Protein AF-A0A5Y5H761-F1 (afdb_monomer)

Organism: Salmonella enterica (NCBI:txid28901)

Sequence (105 aa):
VARAICHGQKGEIRKRYTDGQEDQLGALGLVTNAVVLWNTIYMQAALDHLRAQGETLNDEDIARLSPLCHGHINMLGHYSFTLAELVTKGHLRPLKEASEAENVA

InterPro domains:
  IPR002513 Tn3 transposase DDE domain [PF01526] (1-79)

Solvent-accessible surface area (backbone atoms only — not comparable to full-atom values): 6802 Å² total; per-residue (Å²): 90,62,56,62,70,35,70,57,74,90,44,54,86,87,64,99,46,67,69,70,44,51,54,52,51,52,52,48,50,51,54,44,51,51,50,34,51,51,40,45,56,52,50,50,52,50,52,53,50,41,49,74,72,69,52,89,79,57,69,72,60,62,71,67,63,66,48,66,75,52,88,91,54,84,82,76,82,88,85,82,87,77,80,51,71,56,49,76,74,71,43,78,79,80,79,83,61,76,82,69,66,75,79,77,126

Radius of gyration: 17.59 Å; Cα contacts (8 Å, |Δi|>4): 48; chains: 1; bounding box: 38×34×51 Å

Mean predicted aligned error: 10.4 Å

pLDDT: mean 74.99, std 14.36, range [35.59, 91.31]

Structure (mmCIF, N/CA/C/O backbone):
data_AF-A0A5Y5H761-F1
#
_entry.id   AF-A0A5Y5H761-F1
#
loop_
_atom_site.group_PDB
_atom_site.id
_atom_site.type_symbol
_atom_site.label_atom_id
_atom_site.label_alt_id
_atom_site.label_comp_id
_atom_site.label_asym_id
_atom_site.label_entity_id
_atom_site.label_seq_id
_atom_site.pdbx_PDB_ins_code
_atom_site.Cartn_x
_atom_site.Cartn_y
_atom_site.Cartn_z
_atom_site.occupancy
_ato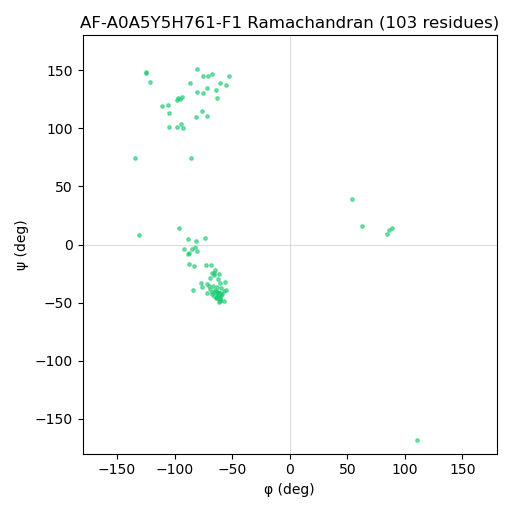m_site.B_iso_or_equiv
_atom_site.auth_seq_id
_atom_site.auth_comp_id
_atom_site.auth_asym_id
_atom_site.auth_atom_id
_atom_site.pdbx_PDB_model_num
ATOM 1 N N . VAL A 1 1 ? 0.807 7.805 -9.696 1.00 60.16 1 VAL A N 1
ATOM 2 C CA . VAL A 1 1 ? 1.477 6.522 -9.364 1.00 60.16 1 VAL A CA 1
ATOM 3 C C . VAL A 1 1 ? 2.381 6.026 -10.480 1.0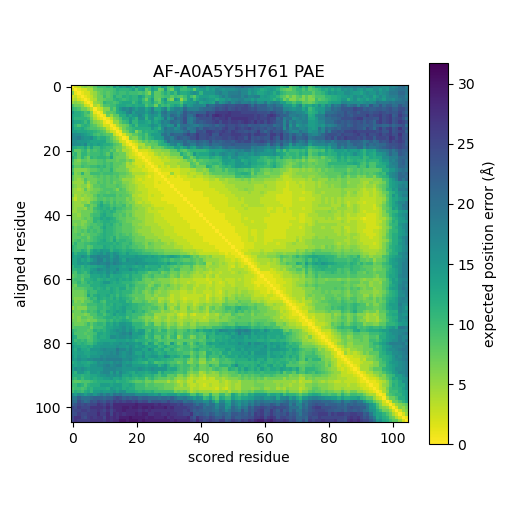0 60.16 1 VAL A C 1
ATOM 5 O O . VAL A 1 1 ? 3.582 6.156 -10.321 1.00 60.16 1 VAL A O 1
ATOM 8 N N . ALA A 1 2 ? 1.864 5.545 -11.619 1.00 57.16 2 ALA A N 1
ATOM 9 C CA . ALA A 1 2 ? 2.701 4.949 -12.674 1.00 57.16 2 ALA A CA 1
ATOM 10 C C . ALA A 1 2 ? 3.831 5.877 -13.171 1.00 57.16 2 ALA A C 1
ATOM 12 O O . ALA A 1 2 ? 4.967 5.448 -13.320 1.00 57.16 2 ALA A O 1
ATOM 13 N N . ARG A 1 3 ? 3.564 7.183 -13.312 1.00 59.25 3 ARG A N 1
ATOM 14 C CA . ARG A 1 3 ? 4.584 8.196 -13.648 1.00 59.25 3 ARG A CA 1
ATOM 15 C C . ARG A 1 3 ? 5.609 8.458 -12.534 1.00 59.25 3 ARG A C 1
ATOM 17 O O . ARG A 1 3 ? 6.731 8.843 -12.820 1.00 59.25 3 ARG A O 1
ATOM 24 N N . ALA A 1 4 ? 5.224 8.275 -11.272 1.00 60.06 4 ALA A N 1
ATOM 25 C CA . ALA A 1 4 ? 6.146 8.381 -10.139 1.00 60.06 4 ALA A CA 1
ATOM 26 C C . ALA A 1 4 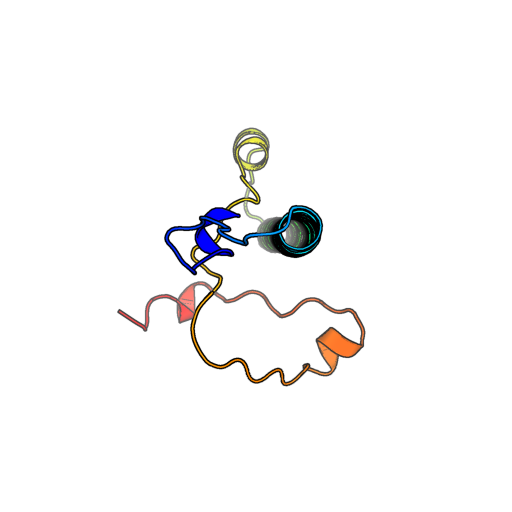? 7.035 7.131 -10.023 1.00 60.06 4 ALA A C 1
ATOM 28 O O . ALA A 1 4 ? 8.197 7.250 -9.655 1.00 60.06 4 ALA A O 1
ATOM 29 N N . ILE A 1 5 ? 6.501 5.960 -10.387 1.00 58.72 5 ILE A N 1
ATOM 30 C CA . ILE A 1 5 ? 7.237 4.690 -10.470 1.00 58.72 5 ILE A CA 1
ATOM 31 C C . ILE A 1 5 ? 8.192 4.703 -11.679 1.00 58.72 5 ILE A C 1
ATOM 33 O O . ILE A 1 5 ? 9.344 4.294 -11.576 1.00 58.72 5 ILE A O 1
ATOM 37 N N . CYS A 1 6 ? 7.752 5.229 -12.824 1.00 58.31 6 CYS A N 1
ATOM 38 C CA . CYS A 1 6 ? 8.574 5.411 -14.019 1.00 58.31 6 CYS A CA 1
ATOM 39 C C . CYS A 1 6 ? 9.338 6.748 -13.954 1.00 58.31 6 CYS A C 1
ATOM 41 O O . CYS A 1 6 ? 8.981 7.725 -14.607 1.00 58.31 6 CYS A O 1
ATOM 43 N N . HIS A 1 7 ? 10.383 6.818 -13.125 1.00 53.97 7 HIS A N 1
ATOM 44 C CA . HIS 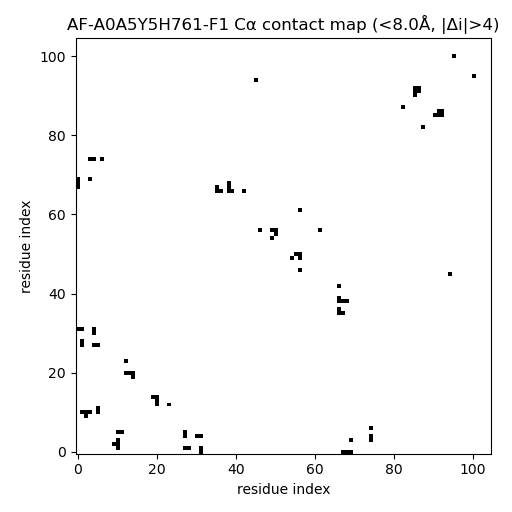A 1 7 ? 11.105 8.072 -12.860 1.00 53.97 7 HIS A CA 1
ATOM 45 C C . HIS A 1 7 ? 12.174 8.444 -13.920 1.00 53.97 7 HIS A C 1
ATOM 47 O O . HIS A 1 7 ? 12.790 9.506 -13.852 1.00 53.97 7 HIS A O 1
ATOM 53 N N . GLY A 1 8 ? 12.392 7.617 -14.948 1.00 50.44 8 GLY A N 1
ATOM 54 C CA . GLY A 1 8 ? 13.270 7.941 -16.082 1.00 50.44 8 GLY A CA 1
ATOM 55 C C . GLY A 1 8 ? 12.531 8.707 -17.187 1.00 50.44 8 GLY A C 1
ATOM 56 O O . GLY A 1 8 ? 11.390 8.386 -17.498 1.00 50.44 8 GLY A O 1
ATOM 57 N N . GLN A 1 9 ? 13.162 9.723 -17.793 1.00 49.59 9 GLN A N 1
ATOM 58 C CA . GLN A 1 9 ? 12.621 10.479 -18.946 1.00 49.59 9 GLN A CA 1
ATOM 59 C C . GLN A 1 9 ? 11.214 11.090 -18.737 1.00 49.59 9 GLN A C 1
ATOM 61 O O . GLN A 1 9 ? 10.400 11.102 -19.653 1.00 49.59 9 GLN A O 1
ATOM 66 N N . LYS A 1 10 ? 10.897 11.624 -17.547 1.00 54.44 10 LYS A N 1
ATOM 67 C CA . LYS A 1 10 ? 9.560 12.182 -17.211 1.00 54.44 10 LYS A CA 1
ATOM 68 C C . LYS A 1 10 ? 8.405 11.157 -17.240 1.00 54.44 10 LYS A C 1
ATOM 70 O O . LYS A 1 10 ? 7.240 11.577 -17.234 1.00 54.44 10 LYS A O 1
ATOM 75 N N . GLY A 1 11 ? 8.713 9.858 -17.225 1.00 55.78 11 GLY A N 1
ATOM 76 C CA . GLY A 1 11 ? 7.747 8.769 -17.398 1.00 55.78 11 GLY A CA 1
ATOM 77 C C . GLY A 1 11 ? 7.523 8.366 -18.854 1.00 55.78 11 GLY A C 1
ATOM 78 O O . GLY A 1 11 ? 6.543 7.687 -19.146 1.00 55.78 11 GLY A O 1
ATOM 79 N N . GLU A 1 12 ? 8.392 8.801 -19.771 1.00 55.38 12 GLU A N 1
ATOM 80 C CA . GLU A 1 12 ? 8.337 8.421 -21.180 1.00 55.38 12 GLU A CA 1
ATOM 81 C C . GLU A 1 12 ? 9.237 7.209 -21.446 1.00 55.38 12 GLU A C 1
ATOM 83 O O . GLU A 1 12 ? 10.428 7.210 -21.143 1.00 55.38 12 GLU A O 1
ATOM 88 N N . ILE A 1 13 ? 8.671 6.172 -22.061 1.00 57.81 13 ILE A N 1
ATOM 89 C CA . ILE A 1 13 ? 9.420 5.014 -22.547 1.00 57.81 13 ILE A CA 1
ATOM 90 C C . ILE A 1 13 ? 9.779 5.276 -24.017 1.00 57.81 13 ILE A C 1
ATOM 92 O O . ILE A 1 13 ? 8.947 5.112 -24.906 1.00 57.81 13 ILE A O 1
ATOM 96 N N . ARG A 1 14 ? 11.017 5.708 -24.301 1.00 55.34 14 ARG A N 1
ATOM 97 C CA . ARG A 1 14 ? 11.542 5.798 -25.679 1.00 55.34 14 ARG A CA 1
ATOM 98 C C . ARG A 1 14 ? 12.537 4.672 -25.964 1.00 55.34 14 ARG A C 1
ATOM 100 O O . ARG A 1 14 ? 13.714 4.761 -25.619 1.00 55.34 14 ARG A O 1
ATOM 107 N N . LYS A 1 15 ? 12.080 3.633 -26.668 1.00 58.94 15 LYS A N 1
ATOM 108 C CA . LYS A 1 15 ? 12.918 2.574 -27.269 1.00 58.94 15 LYS A CA 1
ATOM 109 C C . LYS A 1 15 ? 12.621 2.469 -28.769 1.00 58.94 15 LYS A C 1
ATOM 111 O O . LYS A 1 15 ? 11.497 2.719 -29.183 1.00 58.94 15 LYS A O 1
ATOM 116 N N . ARG A 1 16 ? 13.617 2.095 -29.586 1.00 54.78 16 ARG A N 1
ATOM 117 C CA . ARG A 1 16 ? 13.467 1.952 -31.054 1.00 54.78 16 ARG A CA 1
ATOM 118 C C . ARG A 1 16 ? 12.574 0.779 -31.496 1.00 54.78 16 ARG A C 1
ATOM 120 O O . ARG A 1 16 ? 12.160 0.785 -32.646 1.00 54.78 16 ARG A O 1
ATOM 127 N N . TYR A 1 17 ? 12.314 -0.198 -30.625 1.00 55.78 17 TYR A N 1
ATOM 128 C CA . TYR A 1 17 ? 11.564 -1.426 -30.927 1.00 55.78 17 TYR A CA 1
ATOM 129 C C . TYR A 1 17 ? 10.341 -1.561 -30.016 1.00 55.78 17 TYR A C 1
ATOM 131 O O . TYR A 1 17 ? 10.450 -1.266 -28.825 1.00 55.78 17 TYR A O 1
ATOM 139 N N . THR A 1 18 ? 9.222 -2.020 -30.583 1.00 60.75 18 THR A N 1
ATOM 140 C CA . THR A 1 18 ? 7.911 -2.169 -29.928 1.00 60.75 18 THR A CA 1
ATOM 141 C C . THR A 1 18 ? 7.944 -3.184 -28.785 1.00 60.75 18 THR A C 1
ATOM 143 O O . THR A 1 18 ? 7.543 -2.839 -27.680 1.00 60.75 18 THR A O 1
ATOM 146 N N . ASP A 1 19 ? 8.556 -4.353 -28.990 1.00 61.19 19 ASP A N 1
ATOM 147 C CA . ASP A 1 19 ? 8.651 -5.423 -27.980 1.00 61.19 19 ASP A CA 1
ATOM 148 C C . ASP A 1 19 ? 9.325 -4.934 -26.684 1.00 61.19 19 ASP A C 1
ATOM 150 O O . ASP A 1 19 ? 8.870 -5.188 -25.573 1.00 61.19 19 ASP A O 1
ATOM 154 N N . GLY A 1 20 ? 10.373 -4.113 -26.814 1.00 61.72 20 GLY A N 1
ATOM 155 C CA . GLY A 1 20 ? 11.057 -3.521 -25.662 1.00 61.72 20 GLY A CA 1
ATOM 156 C C . GLY A 1 20 ? 10.263 -2.419 -24.948 1.00 61.72 20 GLY A C 1
ATOM 157 O O . GLY A 1 20 ? 10.615 -2.065 -23.823 1.00 61.72 20 GLY A O 1
ATOM 158 N N . GLN A 1 21 ? 9.236 -1.846 -25.586 1.00 63.31 21 GLN A N 1
ATOM 159 C CA . GLN A 1 21 ? 8.285 -0.934 -24.939 1.00 63.31 21 GLN A CA 1
ATOM 160 C C . GLN A 1 21 ? 7.174 -1.718 -24.232 1.00 63.31 21 GLN A C 1
ATOM 162 O O . GLN A 1 21 ? 6.800 -1.352 -23.120 1.00 63.31 21 GLN A O 1
ATOM 167 N N . GLU A 1 22 ? 6.691 -2.804 -24.838 1.00 72.69 22 GLU A N 1
ATOM 168 C CA . GLU A 1 22 ? 5.670 -3.686 -24.262 1.00 72.69 22 GLU A CA 1
ATOM 169 C C . GLU A 1 22 ? 6.153 -4.346 -22.969 1.00 72.69 22 GLU A C 1
ATOM 171 O O . GLU A 1 22 ? 5.458 -4.268 -21.956 1.00 72.69 22 GLU A O 1
ATOM 176 N N . ASP A 1 23 ? 7.380 -4.872 -22.945 1.00 71.56 23 ASP A N 1
ATOM 177 C CA . ASP A 1 23 ? 7.975 -5.448 -21.733 1.00 71.56 23 ASP A CA 1
ATOM 178 C C . ASP A 1 23 ? 8.091 -4.418 -20.598 1.00 71.56 23 ASP A C 1
ATOM 180 O O . ASP A 1 23 ? 7.796 -4.707 -19.434 1.00 71.56 23 ASP A O 1
ATOM 184 N N . GLN A 1 24 ? 8.491 -3.181 -20.919 1.00 70.12 24 GLN A N 1
ATOM 185 C CA . GLN A 1 24 ? 8.605 -2.109 -19.925 1.00 70.12 24 GLN A CA 1
ATOM 186 C C . GLN A 1 24 ? 7.239 -1.647 -19.411 1.00 70.12 24 GLN A C 1
ATOM 188 O O . GLN A 1 24 ? 7.099 -1.380 -18.216 1.00 70.12 24 GLN A O 1
ATOM 193 N N . LEU A 1 25 ? 6.230 -1.575 -20.279 1.00 75.62 25 LEU A N 1
ATOM 194 C CA . LEU A 1 25 ? 4.855 -1.258 -19.893 1.00 75.62 25 LEU A CA 1
ATOM 195 C C . LEU A 1 25 ? 4.238 -2.377 -19.047 1.00 75.62 25 LEU A C 1
ATOM 197 O O . LEU A 1 25 ? 3.594 -2.086 -18.039 1.00 75.62 25 LEU A O 1
ATOM 201 N N . GLY A 1 26 ? 4.484 -3.639 -19.402 1.00 77.06 26 GLY A N 1
ATOM 202 C CA . GLY A 1 26 ? 4.050 -4.807 -18.640 1.00 77.06 26 GLY A CA 1
ATOM 203 C C . GLY A 1 26 ? 4.660 -4.832 -17.239 1.00 77.06 26 GLY A C 1
ATOM 204 O O . GLY A 1 26 ? 3.936 -4.927 -16.245 1.00 77.06 26 GLY A O 1
ATOM 205 N N . ALA A 1 27 ? 5.978 -4.647 -17.137 1.00 79.62 27 ALA A N 1
ATOM 206 C CA . ALA A 1 27 ? 6.667 -4.556 -15.853 1.00 79.62 27 ALA A CA 1
ATOM 207 C C . ALA A 1 27 ? 6.178 -3.360 -15.015 1.00 79.62 27 ALA A C 1
ATOM 209 O O . ALA A 1 27 ? 5.926 -3.501 -13.818 1.00 79.62 27 ALA A O 1
ATOM 210 N N . LEU A 1 28 ? 5.980 -2.189 -15.634 1.00 81.19 28 LEU A N 1
ATOM 211 C CA . LEU A 1 28 ? 5.454 -1.005 -14.950 1.00 81.19 28 LEU A CA 1
ATOM 212 C C . LEU A 1 28 ? 4.028 -1.229 -14.428 1.00 81.19 28 LEU A C 1
ATOM 214 O O . LEU A 1 28 ? 3.710 -0.812 -13.311 1.00 81.19 28 LEU A O 1
ATOM 218 N N . GLY A 1 29 ? 3.179 -1.895 -15.212 1.00 81.81 29 GLY A N 1
ATOM 219 C CA . GLY A 1 29 ? 1.833 -2.289 -14.805 1.00 81.81 29 GLY A CA 1
ATOM 220 C C . GLY A 1 29 ? 1.857 -3.230 -13.603 1.00 81.81 29 GLY A C 1
ATOM 221 O O . GLY A 1 29 ? 1.151 -2.991 -12.625 1.00 81.81 29 GLY A O 1
ATOM 222 N N . LEU A 1 30 ? 2.732 -4.237 -13.623 1.00 85.75 30 LEU A N 1
ATOM 223 C CA . LEU A 1 30 ? 2.900 -5.177 -12.516 1.00 85.75 30 LEU A CA 1
ATOM 224 C C . LEU A 1 30 ? 3.336 -4.475 -11.224 1.00 85.75 30 LEU A C 1
ATOM 226 O O . LEU A 1 30 ? 2.717 -4.674 -10.180 1.00 85.75 30 LEU A O 1
ATOM 230 N N . VAL A 1 31 ? 4.346 -3.604 -11.291 1.00 84.25 31 VAL A N 1
ATOM 231 C CA . VAL A 1 31 ? 4.812 -2.843 -10.119 1.00 84.25 31 VAL A CA 1
ATOM 232 C C . VAL A 1 31 ? 3.729 -1.886 -9.617 1.00 84.25 31 VAL A C 1
ATOM 234 O O . VAL A 1 31 ? 3.506 -1.785 -8.413 1.00 84.25 31 VAL A O 1
ATOM 237 N N . THR A 1 32 ? 3.011 -1.216 -10.521 1.00 84.81 32 THR A N 1
ATOM 238 C CA . THR A 1 32 ? 1.900 -0.327 -10.147 1.00 84.81 32 THR A CA 1
ATOM 239 C C . THR A 1 32 ? 0.804 -1.097 -9.415 1.00 84.81 32 THR A C 1
ATOM 241 O O . THR A 1 32 ? 0.357 -0.660 -8.356 1.00 84.81 32 THR A O 1
ATOM 244 N N . ASN A 1 33 ? 0.412 -2.262 -9.929 1.00 86.94 33 ASN A N 1
ATOM 245 C CA . ASN A 1 33 ? -0.596 -3.112 -9.300 1.00 86.94 33 ASN A CA 1
ATOM 246 C C . ASN A 1 33 ? -0.126 -3.644 -7.941 1.00 86.9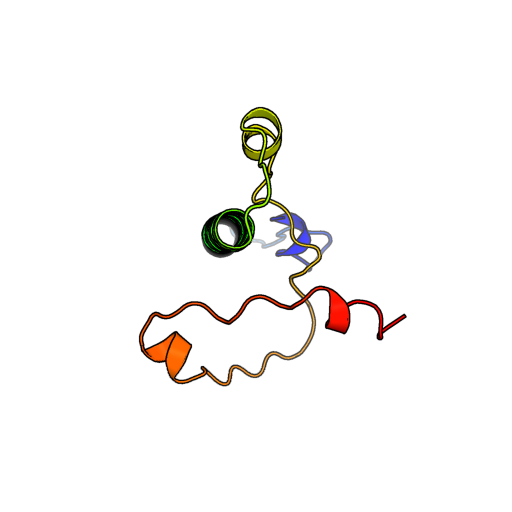4 33 ASN A C 1
ATOM 248 O O . ASN A 1 33 ? -0.907 -3.656 -6.994 1.00 86.94 33 ASN A O 1
ATOM 252 N N . ALA A 1 34 ? 1.150 -4.020 -7.816 1.00 87.56 34 ALA A N 1
ATOM 253 C CA . ALA A 1 34 ? 1.727 -4.446 -6.544 1.00 87.56 34 ALA A CA 1
ATOM 254 C C . ALA A 1 34 ? 1.687 -3.324 -5.490 1.00 87.56 34 ALA A C 1
ATOM 256 O O . ALA A 1 34 ? 1.316 -3.574 -4.345 1.00 87.56 34 ALA A O 1
ATOM 257 N N . VAL A 1 35 ? 1.992 -2.079 -5.878 1.00 87.06 35 VAL A N 1
ATOM 258 C CA . VAL A 1 35 ? 1.874 -0.908 -4.991 1.00 87.06 35 VAL A CA 1
ATOM 259 C C . VAL A 1 35 ? 0.423 -0.664 -4.575 1.00 87.06 35 VAL A C 1
ATOM 261 O O . VAL A 1 35 ? 0.154 -0.440 -3.400 1.00 87.06 35 VAL A O 1
ATOM 264 N N . VAL A 1 36 ? -0.526 -0.734 -5.511 1.00 88.38 36 VAL A N 1
ATOM 265 C CA . VAL A 1 36 ? -1.957 -0.555 -5.207 1.00 88.38 36 VAL A CA 1
ATOM 266 C C . VAL A 1 36 ? -2.457 -1.631 -4.244 1.00 88.38 36 VAL A C 1
ATOM 268 O O . VAL A 1 36 ? -3.160 -1.318 -3.281 1.00 88.38 36 VAL A O 1
ATOM 271 N N . LEU A 1 37 ? -2.064 -2.886 -4.465 1.00 89.56 37 LEU A N 1
ATOM 272 C CA . LEU A 1 37 ? -2.393 -3.993 -3.574 1.00 89.56 37 LEU A CA 1
ATOM 273 C C . LEU A 1 37 ? -1.825 -3.751 -2.172 1.00 89.56 37 LEU A C 1
ATOM 275 O O . LEU A 1 37 ? -2.556 -3.848 -1.189 1.00 89.56 37 LEU A O 1
ATOM 279 N N . TRP A 1 38 ? -0.545 -3.380 -2.089 1.00 88.38 38 TRP A N 1
ATOM 280 C CA . TRP A 1 38 ? 0.117 -3.065 -0.826 1.00 88.38 38 TRP A CA 1
ATOM 281 C C . TRP A 1 38 ? -0.610 -1.949 -0.074 1.00 88.38 38 TRP A C 1
ATOM 283 O O . TRP A 1 38 ? -0.955 -2.109 1.094 1.00 88.38 38 TRP A O 1
ATOM 293 N N . ASN A 1 39 ? -0.925 -0.851 -0.760 1.00 89.62 39 ASN A N 1
ATOM 294 C CA . ASN A 1 39 ? -1.653 0.269 -0.177 1.00 89.62 39 ASN A CA 1
ATOM 295 C C . ASN A 1 39 ? -3.020 -0.157 0.360 1.00 89.62 39 ASN A C 1
ATOM 297 O O . ASN A 1 39 ? -3.380 0.222 1.468 1.00 89.62 39 ASN A O 1
ATOM 301 N N . THR A 1 40 ? -3.753 -0.983 -0.385 1.00 90.69 40 THR A N 1
ATOM 302 C CA . THR A 1 40 ? -5.088 -1.445 0.018 1.00 90.69 40 THR A CA 1
ATOM 303 C C . THR A 1 40 ? -5.025 -2.322 1.273 1.00 90.69 40 THR A C 1
ATOM 305 O O . THR A 1 40 ? -5.796 -2.112 2.207 1.00 90.69 40 THR A O 1
ATOM 308 N N . ILE A 1 41 ? -4.068 -3.254 1.343 1.00 91.31 41 ILE A N 1
ATOM 309 C CA . ILE A 1 41 ? -3.869 -4.129 2.511 1.00 91.31 41 ILE A CA 1
ATOM 310 C C . ILE A 1 41 ? -3.520 -3.306 3.758 1.00 91.31 41 ILE A C 1
ATOM 312 O O . ILE A 1 41 ? -4.089 -3.522 4.827 1.00 91.31 41 ILE A O 1
ATOM 316 N N . TYR A 1 42 ? -2.608 -2.341 3.626 1.00 90.31 42 TYR A N 1
ATOM 317 C CA . TYR A 1 42 ? -2.196 -1.507 4.754 1.00 90.31 42 TYR A CA 1
ATOM 318 C C . TYR A 1 42 ? -3.266 -0.508 5.190 1.00 90.31 42 TYR A C 1
ATOM 320 O O . TYR A 1 42 ? -3.390 -0.249 6.384 1.00 90.31 42 TYR A O 1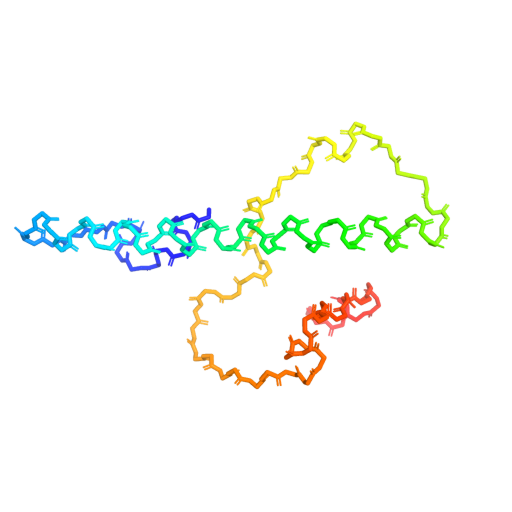
ATOM 328 N N . MET A 1 43 ? -4.065 0.019 4.259 1.00 90.69 43 MET A N 1
ATOM 329 C CA . MET A 1 43 ? -5.229 0.841 4.597 1.00 90.69 43 MET A CA 1
ATOM 330 C C . MET A 1 43 ? -6.250 0.038 5.399 1.00 90.69 43 MET A C 1
ATOM 332 O O . MET A 1 43 ? -6.712 0.521 6.427 1.00 90.69 43 MET A O 1
ATOM 336 N N . GLN A 1 44 ? -6.542 -1.202 4.996 1.00 90.50 44 GLN A N 1
ATOM 337 C CA . GLN A 1 44 ? -7.428 -2.079 5.762 1.00 90.50 44 GLN A CA 1
ATOM 338 C C . GLN A 1 44 ? -6.874 -2.347 7.169 1.00 90.50 44 GLN A C 1
ATOM 340 O O . GLN A 1 44 ? -7.592 -2.173 8.150 1.00 90.50 44 GLN A O 1
ATOM 345 N N . ALA A 1 45 ? -5.583 -2.674 7.282 1.00 90.88 45 ALA A N 1
ATOM 346 C CA . ALA A 1 45 ? -4.934 -2.884 8.576 1.00 90.88 45 ALA A CA 1
ATOM 347 C C . ALA A 1 45 ? -4.990 -1.635 9.478 1.00 90.88 45 ALA A C 1
ATOM 349 O O . ALA A 1 45 ? -5.182 -1.758 10.687 1.00 90.88 45 ALA A O 1
ATOM 350 N N . ALA A 1 46 ? -4.858 -0.435 8.904 1.00 89.44 46 ALA A N 1
ATOM 351 C CA . ALA A 1 46 ? -4.999 0.821 9.638 1.00 89.44 46 ALA A CA 1
ATOM 352 C C . ALA A 1 46 ? -6.443 1.061 10.111 1.00 89.44 46 ALA A C 1
ATOM 354 O O . ALA A 1 46 ? -6.645 1.442 11.261 1.00 89.44 46 ALA A O 1
ATOM 355 N N . LEU A 1 47 ? -7.445 0.788 9.268 1.00 90.81 47 LEU A N 1
ATOM 356 C CA . LEU A 1 47 ? -8.858 0.881 9.653 1.00 90.81 47 LEU A CA 1
ATOM 357 C C . LEU A 1 47 ? -9.197 -0.095 10.786 1.00 90.81 47 LEU A C 1
ATOM 359 O O . LEU A 1 47 ? -9.880 0.279 11.736 1.00 90.81 47 LEU A O 1
ATOM 363 N N . ASP A 1 48 ? -8.697 -1.328 10.716 1.00 91.12 48 ASP A N 1
ATOM 364 C CA . ASP A 1 48 ? -8.929 -2.336 11.752 1.00 91.12 48 ASP A CA 1
ATOM 365 C C . ASP A 1 48 ? -8.245 -1.961 13.075 1.00 91.12 48 ASP A C 1
ATOM 367 O O . ASP A 1 48 ? -8.822 -2.160 14.145 1.00 91.12 48 ASP A O 1
ATOM 371 N N . HIS A 1 49 ? -7.060 -1.345 13.014 1.00 89.50 49 HIS A N 1
ATOM 372 C CA . HIS A 1 49 ? -6.387 -0.799 14.192 1.00 89.50 49 HIS A CA 1
ATOM 373 C C . HIS A 1 49 ? -7.186 0.342 14.843 1.00 89.50 49 HIS A C 1
ATOM 375 O O . HIS A 1 49 ? -7.400 0.318 16.053 1.00 89.50 49 HIS A O 1
ATOM 381 N N . LEU A 1 50 ? -7.694 1.293 14.050 1.00 89.12 50 LEU A N 1
ATOM 382 C CA . LEU A 1 50 ? -8.525 2.400 14.546 1.00 89.12 50 LEU A CA 1
ATOM 383 C C . LEU A 1 50 ? -9.838 1.901 15.169 1.00 89.12 50 LEU A C 1
ATOM 385 O O . LEU A 1 50 ? -10.230 2.354 16.243 1.00 89.12 50 LEU A O 1
ATOM 389 N N . ARG A 1 51 ? -10.484 0.899 14.555 1.00 89.00 51 ARG A N 1
ATOM 390 C CA . ARG A 1 51 ? -11.672 0.243 15.132 1.00 89.00 51 ARG A CA 1
ATOM 391 C C . ARG A 1 51 ? -11.364 -0.423 16.470 1.00 89.00 51 ARG A C 1
ATOM 393 O O . ARG A 1 51 ? -12.165 -0.320 17.394 1.00 89.00 51 ARG A O 1
ATOM 400 N N . ALA A 1 52 ? -10.214 -1.086 16.589 1.00 89.12 52 ALA A N 1
ATOM 401 C CA . ALA A 1 52 ? -9.789 -1.716 17.838 1.00 89.12 52 ALA A CA 1
ATOM 402 C C . ALA A 1 52 ? -9.505 -0.695 18.957 1.00 89.12 52 ALA A C 1
ATOM 404 O O . ALA A 1 52 ? -9.654 -1.026 20.131 1.00 89.12 52 ALA A O 1
ATOM 405 N N . GLN A 1 53 ? -9.139 0.540 18.603 1.00 88.94 53 GLN A N 1
ATOM 406 C CA . GLN A 1 53 ? -8.959 1.656 19.540 1.00 88.94 53 GLN A CA 1
ATOM 407 C C . GLN A 1 53 ? -10.278 2.337 19.945 1.00 88.94 53 GLN A C 1
ATOM 409 O O . GLN A 1 53 ? -10.275 3.174 20.845 1.00 88.94 53 GLN A O 1
ATOM 414 N N . GLY A 1 54 ? -11.407 1.951 19.339 1.00 87.00 54 GLY A N 1
ATOM 415 C CA . GLY A 1 54 ? -12.728 2.510 19.631 1.00 87.00 54 GLY A CA 1
ATOM 416 C C . GLY A 1 54 ? -13.069 3.772 18.836 1.00 87.00 54 GLY A C 1
ATOM 417 O O . GLY A 1 54 ? -14.059 4.428 19.157 1.00 87.00 54 GLY A O 1
ATOM 418 N N . GLU A 1 55 ? -12.289 4.106 17.805 1.00 87.25 55 GLU A N 1
ATOM 419 C CA . GLU A 1 55 ? -12.543 5.276 16.965 1.00 87.25 55 GLU A CA 1
ATOM 420 C C . GLU A 1 55 ? -13.767 5.043 16.063 1.00 87.25 55 GLU A C 1
ATOM 422 O O . GLU A 1 55 ? -13.909 3.991 15.427 1.00 87.25 55 GLU A O 1
ATOM 427 N N . THR A 1 56 ? -14.661 6.030 15.974 1.00 84.75 56 THR A N 1
ATOM 428 C CA . THR A 1 56 ? -15.821 5.964 15.076 1.00 84.75 56 THR A CA 1
ATOM 429 C C . THR A 1 56 ? -15.414 6.348 13.659 1.00 84.75 56 THR A C 1
ATOM 431 O O . THR A 1 56 ? -15.136 7.512 13.380 1.00 84.75 56 THR A O 1
ATOM 434 N N . LEU A 1 57 ? -15.405 5.373 12.752 1.00 86.69 57 LEU A N 1
ATOM 435 C CA . LEU A 1 57 ? -15.088 5.582 11.340 1.00 86.69 57 LEU A CA 1
ATOM 436 C C . LEU A 1 57 ? -16.379 5.716 10.524 1.00 86.69 57 LEU A C 1
ATOM 438 O O . LEU A 1 57 ? -17.227 4.827 10.574 1.00 86.69 57 LEU A O 1
ATOM 442 N N . ASN A 1 58 ? -16.516 6.796 9.751 1.00 89.88 58 ASN A N 1
ATOM 443 C CA . ASN A 1 58 ? -17.643 6.971 8.835 1.00 89.88 58 ASN A CA 1
ATOM 444 C C . ASN A 1 58 ? -17.410 6.188 7.539 1.00 89.88 58 ASN A C 1
ATOM 446 O O . ASN A 1 58 ? -16.383 6.357 6.877 1.00 89.88 58 ASN A O 1
ATOM 450 N N . ASP A 1 59 ? -18.404 5.415 7.109 1.00 87.00 59 ASP A N 1
ATOM 451 C CA . ASP A 1 59 ? -18.317 4.639 5.866 1.00 87.00 59 ASP A CA 1
ATOM 452 C C . ASP A 1 5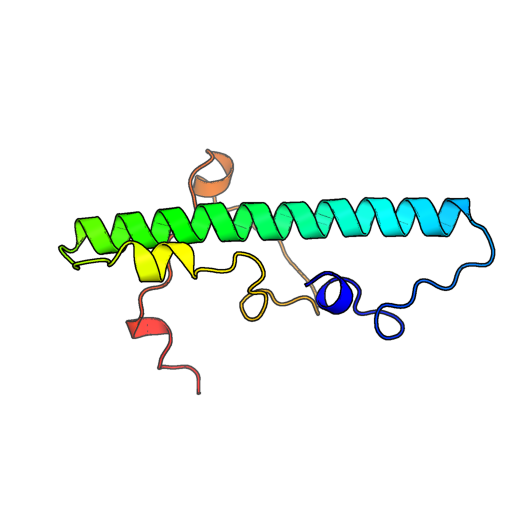9 ? -18.147 5.525 4.618 1.00 87.00 59 ASP A C 1
ATOM 454 O O . ASP A 1 59 ? -17.485 5.126 3.658 1.00 87.00 59 ASP A O 1
ATOM 458 N N . GLU A 1 60 ? -18.675 6.755 4.636 1.00 89.69 60 GLU A N 1
ATOM 459 C CA . GLU A 1 60 ? -18.457 7.725 3.555 1.00 89.69 60 GLU A CA 1
ATOM 460 C C . GLU A 1 60 ? -16.984 8.116 3.394 1.00 89.69 60 GLU A C 1
ATOM 462 O O . GLU A 1 60 ? -16.516 8.315 2.271 1.00 89.69 60 GLU A O 1
ATOM 467 N N . ASP A 1 61 ? -16.247 8.224 4.499 1.00 87.38 61 ASP A N 1
ATOM 468 C CA . ASP A 1 61 ? -14.837 8.611 4.474 1.00 87.38 61 ASP A CA 1
ATOM 469 C C . ASP A 1 61 ? -13.969 7.436 4.018 1.00 87.38 61 ASP A C 1
ATOM 471 O O . ASP A 1 61 ? -13.046 7.621 3.223 1.00 87.38 61 ASP A O 1
ATOM 475 N N . ILE A 1 62 ? -14.335 6.210 4.412 1.00 87.31 62 ILE A N 1
ATOM 476 C CA . ILE A 1 62 ? -13.712 4.975 3.914 1.00 87.31 62 ILE A CA 1
ATOM 477 C C . ILE A 1 62 ? -13.901 4.854 2.395 1.00 87.31 62 ILE A C 1
ATOM 479 O O . ILE A 1 62 ? -12.947 4.546 1.681 1.00 87.31 62 ILE A O 1
ATOM 483 N N . ALA A 1 63 ? -15.095 5.156 1.875 1.00 87.25 63 ALA A N 1
ATOM 484 C CA . ALA A 1 63 ? -15.384 5.105 0.440 1.00 87.25 63 ALA A CA 1
ATOM 485 C C . ALA A 1 63 ? -14.587 6.133 -0.388 1.00 87.25 63 ALA A C 1
ATOM 487 O O . ALA A 1 63 ? -14.404 5.948 -1.593 1.00 87.25 63 ALA A O 1
ATOM 488 N N . ARG A 1 64 ? -14.100 7.211 0.242 1.00 87.88 64 ARG A N 1
ATOM 489 C CA . ARG A 1 64 ? -13.268 8.246 -0.397 1.00 87.88 64 ARG A CA 1
ATOM 490 C C . ARG A 1 64 ? -11.771 7.914 -0.380 1.00 87.88 64 ARG A C 1
ATOM 492 O O . ARG A 1 64 ? -10.993 8.636 -1.009 1.00 87.88 64 ARG A O 1
ATOM 499 N N . LEU A 1 65 ? -11.346 6.850 0.308 1.00 86.75 65 LEU A N 1
ATOM 500 C CA . LEU A 1 65 ? -9.941 6.445 0.345 1.00 86.75 65 LEU A CA 1
ATOM 501 C C . LEU A 1 65 ? -9.450 6.030 -1.045 1.00 86.75 65 LEU A C 1
ATOM 503 O O . LEU A 1 65 ? -10.076 5.243 -1.752 1.00 86.75 65 LEU A O 1
ATOM 507 N N . SER A 1 66 ? -8.280 6.545 -1.425 1.00 86.50 66 SER A N 1
ATOM 508 C CA . SER A 1 66 ? -7.637 6.212 -2.694 1.00 86.50 66 SER A CA 1
ATOM 509 C C . SER A 1 66 ? -6.370 5.393 -2.457 1.00 86.50 66 SER A C 1
ATOM 511 O O . SER A 1 66 ? -5.413 5.919 -1.882 1.00 86.50 66 SER A O 1
ATOM 513 N N . PRO A 1 67 ? -6.274 4.154 -2.976 1.00 84.88 67 PRO A N 1
ATOM 514 C CA . PRO A 1 67 ? -5.077 3.324 -2.841 1.00 84.88 67 PRO A CA 1
ATOM 515 C C . PRO A 1 67 ? -3.925 3.802 -3.741 1.00 84.88 67 PRO A C 1
ATOM 517 O O . PRO A 1 67 ? -2.887 3.155 -3.828 1.00 84.88 67 PRO A O 1
ATOM 520 N N . LEU A 1 68 ? -4.078 4.934 -4.433 1.00 83.69 68 LEU A N 1
ATOM 521 C CA . LEU A 1 68 ? -3.075 5.506 -5.331 1.00 83.69 68 LEU A CA 1
ATOM 522 C C . LEU A 1 68 ? -2.093 6.451 -4.615 1.00 83.69 68 LEU A C 1
ATOM 524 O O . LEU A 1 68 ? -1.244 7.072 -5.257 1.00 83.69 68 LEU A O 1
ATOM 528 N N . CYS A 1 69 ? -2.178 6.583 -3.294 1.00 78.06 69 CYS A N 1
ATOM 529 C CA . CYS A 1 69 ? -1.227 7.370 -2.517 1.00 78.06 69 CYS A CA 1
ATOM 530 C C . CYS A 1 69 ? 0.186 6.774 -2.612 1.00 78.06 69 CYS A C 1
ATOM 532 O O . CYS A 1 69 ? 0.402 5.606 -2.310 1.00 78.06 69 CYS A O 1
ATOM 534 N N . HIS A 1 70 ? 1.171 7.580 -3.010 1.00 76.69 70 HIS A N 1
ATOM 535 C CA . HIS A 1 70 ? 2.550 7.112 -3.212 1.00 76.69 70 HIS A CA 1
ATOM 536 C C . HIS A 1 70 ? 3.610 7.991 -2.533 1.00 76.69 70 HIS A C 1
ATOM 538 O O . HIS A 1 70 ? 4.797 7.795 -2.765 1.00 76.69 70 HIS A O 1
ATOM 544 N N . GLY A 1 71 ? 3.208 8.963 -1.705 1.00 78.75 71 GLY A N 1
ATOM 545 C CA . GLY A 1 71 ? 4.144 9.845 -0.990 1.00 78.75 71 GLY A CA 1
ATOM 546 C C . GLY A 1 71 ? 4.984 9.126 0.073 1.00 78.75 71 GLY A C 1
ATOM 547 O O . GLY A 1 71 ? 6.090 9.552 0.372 1.00 78.75 71 GLY A O 1
ATOM 548 N N . HIS A 1 72 ? 4.491 8.002 0.599 1.00 77.88 72 HIS A N 1
ATOM 549 C CA . HIS A 1 72 ? 5.195 7.181 1.589 1.00 77.88 72 HIS A CA 1
ATOM 550 C C . HIS A 1 72 ? 6.182 6.179 0.960 1.00 77.88 72 HIS A C 1
ATOM 552 O O . HIS A 1 72 ? 6.878 5.465 1.683 1.00 77.88 72 HIS A O 1
ATOM 558 N N . ILE A 1 73 ? 6.232 6.097 -0.374 1.00 79.56 73 ILE A N 1
ATOM 559 C CA . ILE A 1 73 ? 7.104 5.183 -1.109 1.00 79.56 73 ILE A CA 1
ATOM 560 C C . ILE A 1 73 ? 8.253 5.998 -1.680 1.00 79.56 73 ILE A C 1
ATOM 562 O O . ILE A 1 73 ? 8.063 6.825 -2.573 1.00 79.56 73 ILE A O 1
ATOM 566 N N . ASN A 1 74 ? 9.461 5.744 -1.189 1.00 76.62 74 ASN A N 1
ATOM 567 C CA . ASN A 1 74 ? 10.643 6.304 -1.817 1.00 76.62 74 ASN A CA 1
ATOM 568 C C . ASN A 1 74 ? 10.945 5.505 -3.090 1.00 76.62 74 ASN A C 1
ATOM 570 O O . ASN A 1 74 ? 11.249 4.320 -2.994 1.00 76.62 74 ASN A O 1
ATOM 574 N N . MET A 1 75 ? 10.843 6.145 -4.258 1.00 73.81 75 MET A N 1
ATOM 575 C CA . MET A 1 75 ? 11.090 5.542 -5.580 1.00 73.81 75 MET A CA 1
ATOM 576 C C . MET A 1 75 ? 12.547 5.701 -6.052 1.00 73.81 75 MET A C 1
ATOM 578 O O . MET A 1 75 ? 12.899 5.204 -7.121 1.00 73.81 75 MET A O 1
ATOM 582 N N . LEU A 1 76 ? 13.390 6.405 -5.283 1.00 73.81 76 LEU A N 1
ATOM 583 C CA . LEU A 1 76 ? 14.772 6.713 -5.645 1.00 73.81 76 LEU A CA 1
ATOM 584 C C . LEU A 1 76 ? 15.768 6.263 -4.577 1.00 73.81 76 LEU A C 1
ATOM 586 O O . LEU A 1 76 ? 15.509 6.342 -3.377 1.00 73.81 76 LEU A O 1
ATOM 590 N N . GLY A 1 77 ? 16.956 5.872 -5.035 1.00 73.12 77 GLY A N 1
ATOM 591 C CA . GLY A 1 77 ? 18.088 5.514 -4.184 1.00 73.12 77 GLY A CA 1
ATOM 592 C C . GLY A 1 77 ? 18.425 4.027 -4.222 1.00 73.12 77 GLY A C 1
ATOM 593 O O . GLY A 1 77 ? 17.972 3.279 -5.088 1.00 73.12 77 GLY A O 1
ATOM 594 N N . HIS A 1 78 ? 19.275 3.615 -3.286 1.00 74.06 78 HIS A N 1
ATOM 595 C CA . HIS A 1 78 ? 19.677 2.225 -3.127 1.00 74.06 78 HIS A CA 1
ATOM 596 C C . HIS A 1 78 ? 18.802 1.553 -2.073 1.00 74.06 78 HIS A C 1
ATOM 598 O O . HIS A 1 78 ? 18.727 2.012 -0.934 1.00 74.06 78 HIS A O 1
ATOM 604 N N . TYR A 1 79 ? 18.169 0.445 -2.450 1.00 70.06 79 TYR A N 1
ATOM 605 C CA . TYR A 1 79 ? 17.385 -0.371 -1.533 1.00 70.06 79 TYR A CA 1
ATOM 606 C C . TYR A 1 79 ? 18.221 -1.551 -1.057 1.00 70.06 79 TYR A C 1
ATOM 608 O O . TYR A 1 79 ? 18.716 -2.336 -1.864 1.00 70.06 79 TYR A O 1
ATOM 616 N N . SER A 1 80 ? 18.347 -1.685 0.259 1.00 71.94 80 SER A N 1
ATOM 617 C CA . SER A 1 80 ? 18.771 -2.930 0.889 1.00 71.94 80 SER A CA 1
ATOM 618 C C . SER A 1 80 ? 17.544 -3.560 1.528 1.00 71.94 80 SER A C 1
ATOM 620 O O . SER A 1 80 ? 16.887 -2.939 2.366 1.00 71.94 80 SER A O 1
ATOM 622 N N . PHE A 1 81 ? 17.199 -4.769 1.096 1.00 70.19 81 PHE A N 1
ATOM 623 C CA . PHE A 1 81 ? 16.053 -5.496 1.623 1.00 70.19 81 PHE A CA 1
ATOM 624 C C . PHE A 1 81 ? 16.540 -6.490 2.675 1.00 70.19 81 PHE A C 1
ATOM 626 O O . PHE A 1 81 ? 17.029 -7.568 2.345 1.00 70.19 81 PHE A O 1
ATOM 633 N N . THR A 1 82 ? 16.391 -6.141 3.950 1.00 74.31 82 THR A N 1
ATOM 634 C CA . THR A 1 82 ? 16.434 -7.114 5.044 1.00 74.31 82 THR A CA 1
ATOM 635 C C . THR A 1 82 ? 15.001 -7.531 5.347 1.00 74.31 82 THR A C 1
ATOM 637 O O . THR A 1 82 ? 14.208 -6.770 5.904 1.00 74.31 82 THR A O 1
ATOM 640 N N . LEU A 1 83 ? 14.623 -8.729 4.901 1.00 70.88 83 LEU A N 1
ATOM 641 C CA . LEU A 1 83 ? 13.279 -9.240 5.140 1.00 70.88 83 LEU A CA 1
ATOM 642 C C . LEU A 1 83 ? 13.154 -9.599 6.624 1.00 70.88 83 LEU A C 1
ATOM 644 O O . LEU A 1 83 ? 13.799 -10.531 7.101 1.00 70.88 83 LEU A O 1
ATOM 648 N N . ALA A 1 84 ? 12.360 -8.827 7.365 1.00 79.38 84 ALA A N 1
ATOM 649 C CA . ALA A 1 84 ? 12.064 -9.143 8.755 1.00 79.38 84 ALA A CA 1
ATOM 650 C C . ALA A 1 84 ? 11.376 -10.514 8.832 1.00 79.38 84 ALA A C 1
ATOM 652 O O . ALA A 1 84 ? 10.489 -10.807 8.033 1.00 79.38 84 ALA A O 1
ATOM 653 N N . GLU A 1 85 ? 11.744 -11.334 9.816 1.00 76.00 85 GLU A N 1
ATOM 654 C CA . GLU A 1 85 ? 11.252 -12.713 9.949 1.00 76.00 85 GLU A CA 1
ATOM 655 C C . GLU A 1 85 ? 9.715 -12.801 10.013 1.00 76.00 85 GLU A C 1
ATOM 657 O O . GLU A 1 85 ? 9.113 -13.741 9.497 1.00 76.00 85 GLU A O 1
ATOM 662 N N . LEU A 1 86 ? 9.069 -11.778 10.583 1.00 75.31 86 LEU A N 1
ATOM 663 C CA . LEU A 1 86 ? 7.613 -11.620 10.593 1.00 75.31 86 LEU A CA 1
ATOM 664 C C . LEU A 1 86 ? 7.027 -11.533 9.177 1.00 75.31 86 LEU A C 1
ATOM 666 O O . LEU A 1 86 ? 6.040 -12.203 8.884 1.00 75.31 86 LEU A O 1
ATOM 670 N N . VAL A 1 87 ? 7.663 -10.767 8.288 1.00 77.50 87 VAL A N 1
ATOM 671 C CA . VAL A 1 87 ? 7.234 -10.622 6.889 1.00 77.50 87 VAL A CA 1
ATOM 672 C C . VAL A 1 87 ? 7.479 -11.918 6.119 1.00 77.50 87 VAL A C 1
ATOM 674 O O . V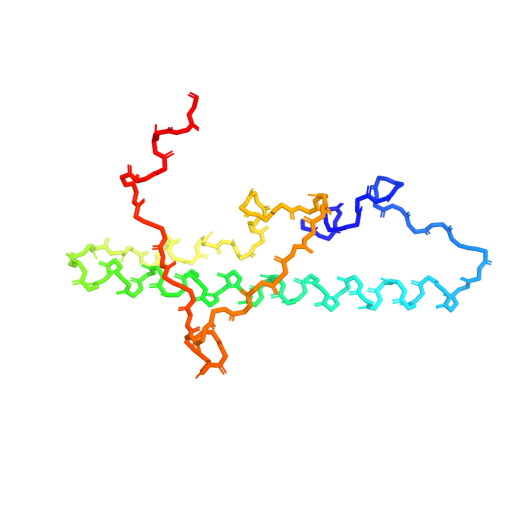AL A 1 87 ? 6.638 -12.323 5.323 1.00 77.50 87 VAL A O 1
ATOM 677 N N . THR A 1 88 ? 8.567 -12.636 6.416 1.00 75.00 88 THR A N 1
ATOM 678 C CA . THR A 1 88 ? 8.834 -13.972 5.853 1.00 75.00 88 THR A CA 1
ATOM 679 C C . THR A 1 88 ? 7.740 -14.982 6.214 1.00 75.00 88 THR A C 1
ATOM 681 O O . THR A 1 88 ? 7.413 -15.852 5.412 1.00 75.00 88 THR A O 1
ATOM 684 N N . LYS A 1 89 ? 7.141 -14.853 7.404 1.00 80.25 89 LYS A N 1
ATOM 685 C CA . LYS A 1 89 ? 6.012 -15.675 7.873 1.00 80.25 89 LYS A CA 1
ATOM 686 C C . LYS A 1 89 ? 4.649 -15.201 7.343 1.00 80.25 89 LYS A C 1
ATOM 688 O O . LYS A 1 89 ? 3.628 -15.777 7.702 1.00 80.25 89 LYS A O 1
ATOM 693 N N . GLY A 1 90 ? 4.625 -14.176 6.489 1.00 79.38 90 GLY A N 1
ATOM 694 C CA . GLY A 1 90 ? 3.405 -13.626 5.897 1.00 79.38 90 GLY A CA 1
ATOM 695 C C . GLY A 1 90 ? 2.684 -12.594 6.766 1.00 79.38 90 GLY A C 1
ATOM 696 O O . GLY A 1 90 ? 1.571 -12.197 6.428 1.00 79.38 90 GLY A O 1
ATOM 697 N N . HIS A 1 91 ? 3.287 -12.137 7.868 1.00 85.12 91 HIS A N 1
ATOM 698 C CA . HIS A 1 91 ? 2.716 -11.058 8.673 1.00 85.12 91 HIS A CA 1
ATOM 699 C C . HIS A 1 91 ? 3.007 -9.684 8.062 1.00 85.12 91 HIS A C 1
ATOM 701 O O . HIS A 1 91 ? 4.038 -9.460 7.423 1.00 85.12 91 HIS A O 1
ATOM 707 N N . LEU A 1 92 ? 2.104 -8.734 8.302 1.00 84.44 92 LEU A N 1
ATOM 708 C CA . LEU A 1 92 ? 2.302 -7.345 7.904 1.00 84.44 92 LEU A CA 1
ATOM 709 C C . LEU A 1 92 ? 3.373 -6.685 8.776 1.00 84.44 92 LEU A C 1
ATOM 711 O O . LEU A 1 92 ? 3.482 -6.944 9.976 1.00 84.44 92 LEU A O 1
ATOM 715 N N . ARG A 1 93 ? 4.151 -5.783 8.172 1.00 85.00 93 ARG A N 1
ATOM 716 C CA . ARG A 1 93 ? 4.986 -4.835 8.921 1.00 85.00 93 ARG A CA 1
ATOM 717 C C . ARG A 1 93 ? 4.105 -4.035 9.895 1.00 85.00 93 ARG A C 1
ATOM 719 O O . ARG A 1 93 ? 3.051 -3.578 9.452 1.00 85.00 93 ARG A O 1
ATOM 726 N N . PRO A 1 94 ? 4.540 -3.813 11.148 1.00 86.12 94 PRO A N 1
ATOM 727 C CA . PRO A 1 94 ? 3.819 -2.958 12.085 1.00 86.12 94 PRO A CA 1
ATOM 728 C C . PRO A 1 94 ? 3.523 -1.571 11.501 1.00 86.12 94 PRO A C 1
ATOM 730 O O . PRO A 1 94 ? 4.329 -1.029 10.735 1.00 86.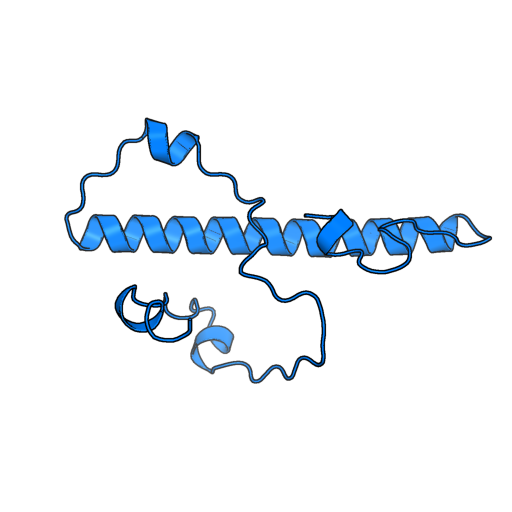12 94 PRO A O 1
ATOM 733 N N . LEU A 1 95 ? 2.362 -1.015 11.857 1.00 85.25 95 LEU A N 1
ATOM 734 C CA . LEU A 1 95 ? 2.000 0.362 11.526 1.00 85.25 95 LEU A CA 1
ATOM 735 C C . LEU A 1 95 ? 2.914 1.327 12.293 1.00 85.25 95 LEU A C 1
ATOM 737 O O . LEU A 1 95 ? 3.332 1.028 13.409 1.00 85.25 95 LEU A O 1
ATOM 741 N N . LYS A 1 96 ? 3.236 2.475 11.689 1.00 82.06 96 LYS A N 1
ATOM 742 C CA . LYS A 1 96 ? 3.945 3.550 12.396 1.00 82.06 96 LYS A CA 1
ATOM 743 C C . LYS A 1 96 ? 2.967 4.255 13.327 1.00 82.06 96 LYS A C 1
ATOM 745 O O . LYS A 1 96 ? 1.892 4.648 12.876 1.00 82.06 96 LYS A O 1
ATOM 750 N N . GLU A 1 97 ? 3.346 4.442 14.584 1.00 77.56 97 GLU A N 1
ATOM 751 C CA . GLU A 1 97 ? 2.557 5.244 15.516 1.00 77.56 97 GLU A CA 1
ATOM 752 C C . GLU A 1 97 ? 2.725 6.739 15.211 1.00 77.56 97 GLU A C 1
ATOM 754 O O . GLU A 1 97 ? 3.796 7.193 14.799 1.00 77.56 97 GLU A O 1
ATOM 759 N N . ALA A 1 98 ? 1.659 7.520 15.399 1.00 63.81 98 ALA A N 1
ATOM 760 C CA . ALA A 1 98 ? 1.653 8.948 15.079 1.00 63.81 98 ALA A CA 1
ATOM 761 C C . ALA A 1 98 ? 2.691 9.758 15.888 1.00 63.81 98 ALA A C 1
ATOM 763 O O . ALA A 1 98 ? 3.185 10.769 15.398 1.00 63.81 98 ALA A O 1
ATOM 764 N N . SER A 1 99 ? 3.088 9.281 17.075 1.00 54.62 99 SER A N 1
ATOM 765 C CA . SER A 1 99 ? 4.091 9.921 17.942 1.00 54.62 99 SER A CA 1
ATOM 766 C C . SER A 1 99 ? 5.508 9.944 17.346 1.00 54.62 99 SER A C 1
ATOM 768 O O . SER A 1 99 ? 6.310 10.813 17.686 1.00 54.62 99 SER A O 1
ATOM 770 N N . GLU A 1 100 ? 5.829 9.028 16.429 1.00 50.94 100 GLU A N 1
ATOM 771 C CA . GLU A 1 100 ? 7.145 8.961 15.782 1.00 50.94 100 GLU A CA 1
ATOM 772 C C . GLU A 1 100 ? 7.242 9.841 14.524 1.00 50.94 100 GLU A C 1
ATOM 774 O O . GLU A 1 100 ? 8.343 10.128 14.053 1.00 50.94 100 GLU A O 1
ATOM 779 N N . ALA A 1 101 ? 6.107 10.279 13.965 1.00 48.75 101 ALA A N 1
ATOM 780 C CA . ALA A 1 101 ? 6.058 11.025 12.706 1.00 48.75 101 ALA A CA 1
ATOM 781 C C . ALA A 1 101 ? 6.326 12.534 12.863 1.00 48.75 101 ALA A C 1
ATOM 783 O O . ALA A 1 101 ? 6.691 13.180 11.882 1.00 48.75 101 ALA A O 1
ATOM 784 N N . GLU A 1 102 ? 6.198 13.091 14.071 1.00 43.34 102 GLU A N 1
ATOM 785 C CA . GLU A 1 102 ? 6.394 14.529 14.334 1.00 43.34 102 GLU A CA 1
ATOM 786 C C . GLU A 1 102 ? 7.847 14.922 14.666 1.00 43.34 102 GLU A C 1
ATOM 788 O O . GLU A 1 102 ? 8.163 16.106 14.701 1.00 43.34 102 GLU A O 1
ATOM 793 N N . ASN A 1 103 ? 8.762 13.962 14.854 1.00 36.66 103 ASN A N 1
ATOM 794 C CA . ASN A 1 103 ? 10.155 14.241 15.253 1.00 36.66 103 ASN A CA 1
ATOM 795 C C . ASN A 1 103 ? 11.169 14.307 14.095 1.00 36.66 103 ASN A C 1
ATOM 797 O O . ASN A 1 103 ? 12.377 14.279 14.328 1.00 36.66 103 ASN A O 1
ATOM 801 N N . VAL A 1 104 ? 10.710 14.401 12.845 1.00 41.53 104 VAL A N 1
ATOM 802 C CA . VAL A 1 104 ? 11.593 14.624 11.689 1.00 41.53 104 VAL A CA 1
ATOM 803 C C . VAL A 1 104 ? 10.984 15.701 10.791 1.00 41.53 104 VAL A C 1
ATOM 805 O O . VAL A 1 104 ? 10.437 15.408 9.729 1.00 41.53 104 VAL A O 1
ATOM 808 N N . ALA A 1 105 ? 11.067 16.948 11.251 1.00 35.59 105 ALA A N 1
ATOM 809 C CA . ALA A 1 105 ? 10.897 18.157 10.448 1.00 35.59 105 ALA A CA 1
ATOM 810 C C . ALA A 1 105 ? 12.138 19.042 10.607 1.00 35.59 105 ALA A C 1
ATOM 812 O O . ALA A 1 105 ? 12.626 19.159 11.755 1.00 35.59 105 ALA A O 1
#

Secondary structure (DSSP, 8-state):
-HHHH--SGGG----SSSHHHHHHHHHHHHHHHHHHHHHHHHHHHHHHHHHHTT----HHHHHT--TT--TTS--SS-------HHHHTTPPPPPPPHHHHSS--

Foldseek 3Di:
DLQLLCVPPSNDDDDPDPVVVVVVVVVSVVVQVVQLVVLVVVVVVVVVVCVVVVHDDDVVVVVVDDSNDCPVPDSDDDDDDDDDVCVVVVHDDDDDDPVVVPPPD